Protein AF-A0A7C7IT15-F1 (afdb_monomer)

Structure (mmCIF, N/CA/C/O backbone):
data_AF-A0A7C7IT15-F1
#
_entry.id   AF-A0A7C7IT15-F1
#
loop_
_atom_site.group_PDB
_atom_site.id
_atom_site.type_symbol
_atom_site.label_atom_id
_atom_site.label_alt_id
_atom_site.label_comp_id
_atom_site.label_asym_id
_atom_site.label_entity_id
_atom_site.label_seq_id
_atom_site.pdbx_PDB_ins_code
_atom_site.Cartn_x
_atom_site.Cartn_y
_atom_site.Cartn_z
_atom_site.occupancy
_atom_site.B_iso_or_equiv
_atom_site.auth_seq_id
_atom_site.auth_comp_id
_atom_site.auth_asym_id
_atom_site.auth_atom_id
_atom_site.pdbx_PDB_model_num
ATOM 1 N N . MET A 1 1 ? -51.224 -26.075 -13.732 1.00 42.50 1 MET A N 1
ATOM 2 C CA . MET A 1 1 ? -50.532 -27.376 -13.759 1.00 42.50 1 MET A CA 1
ATOM 3 C C . MET A 1 1 ? -49.103 -27.085 -13.376 1.00 42.50 1 MET A C 1
ATOM 5 O O . MET A 1 1 ? -48.428 -26.376 -14.110 1.00 42.50 1 MET A O 1
ATOM 9 N N . SER A 1 2 ? -48.757 -27.452 -12.150 1.00 42.44 2 SER A N 1
ATOM 10 C CA . SER A 1 2 ? -47.453 -27.257 -11.537 1.00 42.44 2 SER A CA 1
ATOM 11 C C . SER A 1 2 ? -46.514 -28.415 -11.890 1.00 42.44 2 SER A C 1
ATOM 13 O O . SER A 1 2 ? -46.975 -29.491 -12.269 1.00 42.44 2 SER A O 1
ATOM 15 N N . ASP A 1 3 ? -45.226 -28.134 -11.711 1.00 44.44 3 ASP A N 1
ATOM 16 C CA . ASP A 1 3 ? -44.136 -29.065 -11.413 1.00 44.44 3 ASP A CA 1
ATOM 17 C C . ASP A 1 3 ? -43.657 -30.003 -12.525 1.00 44.44 3 ASP A C 1
ATOM 19 O O . ASP A 1 3 ? -44.295 -30.996 -12.854 1.00 44.44 3 ASP A O 1
ATOM 23 N N . ASN A 1 4 ? -42.466 -29.692 -13.052 1.00 52.91 4 ASN A N 1
ATOM 24 C CA . ASN A 1 4 ? -41.377 -30.652 -13.291 1.00 52.91 4 ASN A CA 1
ATOM 25 C C . ASN A 1 4 ? -40.093 -29.909 -13.707 1.00 52.91 4 ASN A C 1
ATOM 27 O O . ASN A 1 4 ? -39.575 -30.075 -14.809 1.00 52.91 4 ASN A O 1
ATOM 31 N N . LEU A 1 5 ? -39.584 -29.064 -12.812 1.00 53.38 5 LEU A N 1
ATOM 32 C CA . LEU A 1 5 ? -38.209 -28.563 -12.858 1.00 53.38 5 LEU A CA 1
ATOM 33 C C . LEU A 1 5 ? -37.610 -28.762 -11.470 1.00 53.38 5 LEU A C 1
ATOM 35 O O . LEU A 1 5 ? -37.421 -27.817 -10.722 1.00 53.38 5 LEU A O 1
ATOM 39 N N . ASP A 1 6 ? -37.388 -30.023 -11.124 1.00 52.91 6 ASP A N 1
ATOM 40 C CA . ASP A 1 6 ? -36.500 -30.406 -10.038 1.00 52.91 6 ASP A CA 1
ATOM 41 C C . ASP A 1 6 ? -35.943 -31.796 -10.335 1.00 52.91 6 ASP A C 1
ATOM 43 O O . ASP A 1 6 ? -36.674 -32.671 -10.807 1.00 52.91 6 ASP A O 1
ATOM 47 N N . LYS A 1 7 ? -34.661 -31.974 -9.991 1.00 52.03 7 LYS A N 1
ATOM 48 C CA . LYS A 1 7 ? -33.811 -33.177 -10.115 1.00 52.03 7 LYS A CA 1
ATOM 49 C C . LYS A 1 7 ? -32.912 -33.233 -11.350 1.00 52.03 7 LYS A C 1
ATOM 51 O O . LYS A 1 7 ? -32.958 -34.169 -12.142 1.00 52.03 7 LYS A O 1
ATOM 56 N N . LEU A 1 8 ? -31.997 -32.273 -11.436 1.00 47.12 8 LEU A N 1
ATOM 57 C CA . LEU A 1 8 ? -30.621 -32.611 -11.799 1.00 47.12 8 LEU A CA 1
ATOM 58 C C . LEU A 1 8 ? -29.852 -32.788 -10.482 1.00 47.12 8 LEU A C 1
ATOM 60 O O . LEU A 1 8 ? -29.183 -31.874 -10.009 1.00 47.12 8 LEU A O 1
ATOM 64 N N . ASP A 1 9 ? -30.017 -33.963 -9.868 1.00 42.88 9 ASP A N 1
ATOM 65 C CA . ASP A 1 9 ? -29.074 -34.465 -8.868 1.00 42.88 9 ASP A CA 1
ATOM 66 C C . ASP A 1 9 ? -27.756 -34.711 -9.609 1.00 42.88 9 ASP A C 1
ATOM 68 O O . ASP A 1 9 ? -27.552 -35.749 -10.240 1.00 42.88 9 ASP A O 1
ATOM 72 N N . PHE A 1 10 ? -26.883 -33.707 -9.616 1.00 41.44 10 PHE A N 1
ATOM 73 C CA . PHE A 1 10 ? -25.509 -33.879 -10.057 1.00 41.44 10 PHE A CA 1
ATOM 74 C C . PHE A 1 10 ? -24.759 -34.536 -8.897 1.00 41.44 10 PHE A C 1
ATOM 76 O O . PHE A 1 10 ? -24.158 -33.872 -8.053 1.00 41.44 10 PHE A O 1
ATOM 83 N N . ASP A 1 11 ? -24.879 -35.857 -8.825 1.00 40.62 11 ASP A N 1
ATOM 84 C CA . ASP A 1 11 ? -24.146 -36.705 -7.894 1.00 40.62 11 ASP A CA 1
ATOM 85 C C . ASP A 1 11 ? -22.663 -36.691 -8.318 1.00 40.62 11 ASP A C 1
ATOM 87 O O . ASP A 1 11 ? -22.191 -37.539 -9.077 1.00 40.62 11 ASP A O 1
ATOM 91 N N . VAL A 1 12 ? -21.923 -35.642 -7.928 1.00 45.53 12 VAL A N 1
ATOM 92 C CA . VAL A 1 12 ? -20.465 -35.593 -8.102 1.00 45.53 12 VAL A CA 1
ATOM 93 C C . VAL A 1 12 ? -19.862 -36.565 -7.093 1.00 45.53 12 VAL A C 1
ATOM 95 O O . VAL A 1 12 ? -19.507 -36.190 -5.974 1.00 45.53 12 VAL A O 1
ATOM 98 N N . SER A 1 13 ? -19.732 -37.834 -7.475 1.00 42.69 13 SER A N 1
ATOM 99 C CA . SER A 1 13 ? -18.925 -38.777 -6.710 1.00 42.69 13 SER A CA 1
ATOM 100 C C . SER A 1 13 ? -17.447 -38.378 -6.836 1.00 42.69 13 SER A C 1
ATOM 102 O O . SER A 1 13 ? -16.784 -38.706 -7.822 1.00 42.69 13 SER A O 1
ATOM 104 N N . TYR A 1 14 ? -16.913 -37.663 -5.842 1.00 48.91 14 TYR A N 1
ATOM 105 C CA . TYR A 1 14 ? -15.484 -37.338 -5.688 1.00 48.91 14 TYR A CA 1
ATOM 106 C C . TYR A 1 14 ? -14.642 -38.569 -5.295 1.00 48.91 14 TYR A C 1
ATOM 108 O O . TYR A 1 14 ? -13.868 -38.555 -4.340 1.00 48.91 14 TYR A O 1
ATOM 116 N N . SER A 1 15 ? -14.808 -39.671 -6.015 1.00 54.22 15 SER A N 1
ATOM 117 C CA . SER A 1 15 ? -14.074 -40.916 -5.782 1.00 54.22 15 SER A CA 1
ATOM 118 C C . SER A 1 15 ? -13.814 -41.668 -7.086 1.00 54.22 15 SER A C 1
ATOM 120 O O . SER A 1 15 ? -13.867 -42.895 -7.138 1.00 54.22 15 SER A O 1
ATOM 122 N N . ILE A 1 16 ? -13.502 -40.927 -8.152 1.00 54.06 16 ILE A N 1
ATOM 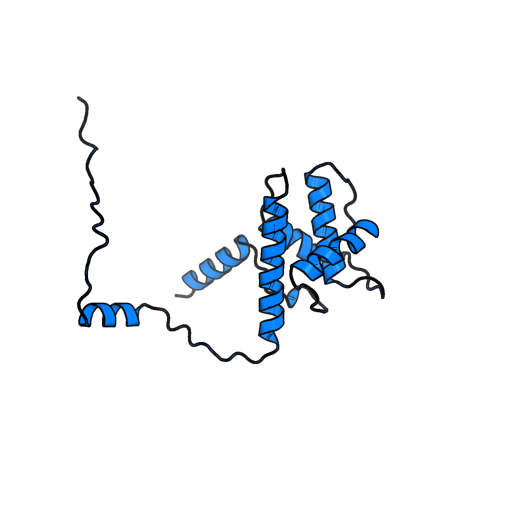123 C CA . ILE A 1 16 ? -12.918 -41.513 -9.358 1.00 54.06 16 ILE A CA 1
ATOM 124 C C . ILE A 1 16 ? -11.436 -41.758 -9.063 1.00 54.06 16 ILE A C 1
ATOM 126 O O . ILE A 1 16 ? -10.655 -40.824 -8.895 1.00 54.06 16 ILE A O 1
ATOM 130 N N . ILE A 1 17 ? -11.059 -43.030 -8.948 1.00 56.72 17 ILE A N 1
ATOM 131 C CA . ILE A 1 17 ? -9.657 -43.446 -8.910 1.00 56.72 17 ILE A CA 1
ATOM 132 C C . ILE A 1 17 ? -9.186 -43.449 -10.364 1.00 56.72 17 ILE A C 1
ATOM 134 O O . ILE A 1 17 ? -9.484 -44.389 -11.098 1.00 56.72 17 ILE A O 1
ATOM 138 N N . PHE A 1 18 ? -8.515 -42.378 -10.784 1.00 53.19 18 PHE A N 1
ATOM 139 C CA . PHE A 1 18 ? -7.992 -42.257 -12.145 1.00 53.19 18 PHE A CA 1
ATOM 140 C C . PHE A 1 18 ? -6.964 -43.355 -12.433 1.00 53.19 18 PHE A C 1
ATOM 142 O O . PHE A 1 18 ? -6.086 -43.648 -11.611 1.00 53.19 18 PHE A O 1
ATOM 149 N N . GLY A 1 19 ? -7.091 -43.982 -13.603 1.00 60.97 19 GLY A N 1
ATOM 150 C CA . GLY A 1 19 ? -6.113 -44.950 -14.092 1.00 60.97 19 GLY A CA 1
ATOM 151 C C . GLY A 1 19 ? -4.768 -44.279 -14.380 1.00 60.97 19 GLY A C 1
ATOM 152 O O . GLY A 1 19 ? -4.699 -43.077 -14.617 1.00 60.97 19 GLY A O 1
ATOM 153 N N . LYS A 1 20 ? -3.676 -45.052 -14.393 1.00 57.91 20 LYS A N 1
ATOM 154 C CA . LYS A 1 20 ? -2.317 -44.513 -14.603 1.00 57.91 20 LYS A CA 1
ATOM 155 C C . LYS A 1 20 ? -2.183 -43.710 -15.911 1.00 57.91 20 LYS A C 1
ATOM 157 O O . LYS A 1 20 ? -1.506 -42.696 -15.924 1.00 57.91 20 LYS A O 1
ATOM 162 N N . GLU A 1 21 ? -2.885 -44.125 -16.964 1.00 55.47 21 GLU A N 1
ATOM 163 C CA . GLU A 1 21 ? -2.924 -43.427 -18.261 1.00 55.47 21 GLU A CA 1
ATOM 164 C C . GLU A 1 21 ? -3.747 -42.124 -18.232 1.00 55.47 21 GLU A C 1
ATOM 166 O O . GLU A 1 21 ? -3.490 -41.217 -19.018 1.00 55.47 21 GLU A O 1
ATOM 171 N N . GLU A 1 22 ? -4.720 -41.997 -17.322 1.00 52.22 22 GLU A N 1
ATOM 172 C CA . GLU A 1 22 ? -5.535 -40.782 -17.163 1.00 52.22 22 GLU A CA 1
ATOM 173 C C . GLU A 1 22 ? -4.808 -39.719 -16.328 1.00 52.22 22 GLU A C 1
ATOM 175 O O . GLU A 1 22 ? -4.962 -38.528 -16.584 1.00 52.22 22 GLU A O 1
ATOM 180 N N . VAL A 1 23 ? -3.962 -40.140 -15.378 1.00 54.88 23 VAL A N 1
ATOM 181 C CA . VAL A 1 23 ? -3.051 -39.243 -14.646 1.00 54.88 23 VAL A CA 1
ATOM 182 C C . VAL A 1 23 ? -2.036 -38.605 -15.601 1.00 54.88 23 VAL A C 1
ATOM 184 O O . VAL A 1 23 ? -1.828 -37.396 -15.539 1.00 54.88 23 VAL A O 1
ATOM 187 N N . ASP A 1 24 ? -1.486 -39.376 -16.543 1.00 53.59 24 ASP A N 1
ATOM 188 C CA . ASP A 1 24 ? -0.535 -38.860 -17.540 1.00 53.59 24 ASP A CA 1
ATOM 189 C C . ASP A 1 24 ? -1.168 -37.802 -18.475 1.00 53.59 24 ASP A C 1
ATOM 191 O O . ASP A 1 24 ? -0.471 -36.925 -18.980 1.00 53.59 24 ASP A O 1
ATOM 195 N N . LEU A 1 25 ? -2.492 -37.840 -18.691 1.00 55.03 25 LEU A N 1
ATOM 196 C CA . LEU A 1 25 ? -3.234 -36.824 -19.455 1.00 55.03 25 LEU A CA 1
ATOM 197 C C . LEU A 1 25 ? -3.469 -35.529 -18.661 1.00 55.03 25 LEU A C 1
ATOM 199 O O . LEU A 1 25 ? -3.494 -34.448 -19.254 1.00 55.03 25 LEU A O 1
ATOM 203 N N . ILE A 1 26 ? -3.620 -35.621 -17.336 1.00 52.94 26 ILE A N 1
ATOM 204 C CA . ILE A 1 26 ? -3.721 -34.451 -16.446 1.00 52.94 26 ILE A CA 1
ATOM 205 C C . ILE A 1 26 ? -2.381 -33.693 -16.427 1.00 52.94 26 ILE A C 1
ATOM 207 O O . ILE A 1 26 ? -2.374 -32.464 -16.472 1.00 52.94 26 ILE A O 1
ATOM 211 N N . ASP A 1 27 ? -1.262 -34.414 -16.518 1.00 48.25 27 ASP A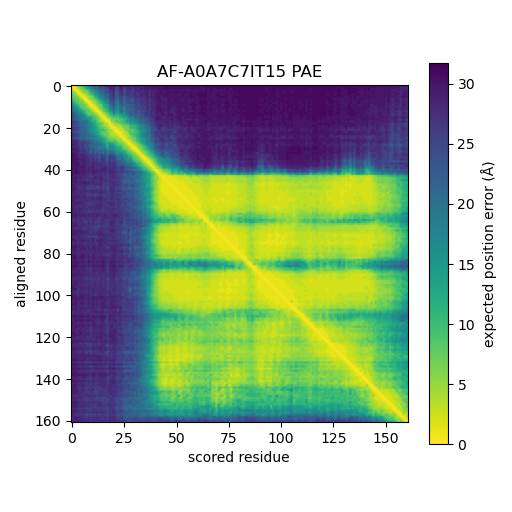 N 1
ATOM 212 C CA . ASP A 1 27 ? 0.105 -33.867 -16.566 1.00 48.25 27 ASP A CA 1
ATOM 213 C C . ASP A 1 27 ? 0.432 -33.079 -17.860 1.00 48.25 27 ASP A C 1
ATOM 215 O O . ASP A 1 27 ? 1.460 -32.401 -17.958 1.00 48.25 27 ASP A O 1
ATOM 219 N N . ILE A 1 28 ? -0.437 -33.150 -18.879 1.00 54.84 28 ILE A N 1
ATOM 220 C CA . ILE A 1 28 ? -0.329 -32.353 -20.116 1.00 54.84 28 ILE A CA 1
ATOM 221 C C . ILE A 1 28 ? -1.003 -30.980 -19.952 1.00 54.84 28 ILE A C 1
ATOM 223 O O . ILE A 1 28 ? -0.599 -30.018 -20.607 1.00 54.84 28 ILE A O 1
ATOM 227 N N . TYR A 1 29 ? -2.018 -30.886 -19.086 1.00 48.69 29 TYR A N 1
ATOM 228 C CA . TYR A 1 29 ? -2.809 -29.673 -18.853 1.00 48.69 29 TYR A CA 1
ATOM 229 C C . TYR A 1 29 ? -2.477 -28.957 -17.545 1.00 48.69 29 TYR A C 1
ATOM 231 O O . TYR A 1 29 ? -2.925 -27.821 -17.363 1.00 48.69 29 TYR A O 1
ATOM 239 N N . GLU A 1 30 ? -1.677 -29.555 -16.658 1.00 47.88 30 GLU A N 1
ATOM 240 C CA . GLU A 1 30 ? -0.979 -28.750 -15.667 1.00 47.88 30 GLU A CA 1
ATOM 241 C C . GLU A 1 30 ? -0.052 -27.790 -16.420 1.00 47.88 30 GLU A C 1
ATOM 243 O O . GLU A 1 30 ? 0.813 -28.233 -17.187 1.00 47.88 30 GLU A O 1
ATOM 248 N N . PRO A 1 31 ? -0.221 -26.463 -16.262 1.00 43.22 31 PRO A N 1
ATOM 249 C CA . PRO A 1 31 ? 0.778 -25.546 -16.754 1.00 43.22 31 PRO A CA 1
ATOM 250 C C . PRO A 1 31 ? 2.061 -25.947 -16.041 1.00 43.22 31 PRO A C 1
ATOM 252 O O . PRO A 1 31 ? 2.179 -25.785 -14.828 1.00 43.22 31 PRO A O 1
ATOM 255 N N . LYS A 1 32 ? 3.017 -26.497 -16.794 1.00 43.25 32 LYS A N 1
ATOM 256 C CA . LYS A 1 32 ? 4.396 -26.594 -16.345 1.00 43.25 32 LYS A CA 1
ATOM 257 C C . LYS A 1 32 ? 4.825 -25.160 -16.106 1.00 43.25 32 LYS A C 1
ATOM 259 O O . LYS A 1 32 ? 5.298 -24.488 -17.021 1.00 43.25 32 LYS A O 1
ATOM 264 N N . THR A 1 33 ? 4.606 -24.663 -14.893 1.00 43.72 33 THR A N 1
ATOM 265 C CA . THR A 1 33 ? 5.298 -23.497 -14.391 1.00 43.72 33 THR A CA 1
ATOM 266 C C . THR A 1 33 ? 6.740 -23.949 -14.370 1.00 43.72 33 THR A C 1
ATOM 268 O O . THR A 1 33 ? 7.191 -24.588 -13.420 1.00 43.72 33 THR A O 1
ATOM 271 N N . SER A 1 34 ? 7.446 -23.724 -15.478 1.00 40.09 34 SER A N 1
ATOM 272 C CA . SER A 1 34 ? 8.889 -23.719 -15.442 1.00 40.09 34 SER A CA 1
ATOM 273 C C . SER A 1 34 ? 9.209 -22.713 -14.356 1.00 40.09 34 SER A C 1
ATOM 275 O O . SER A 1 34 ? 8.987 -21.512 -14.527 1.00 40.09 34 SER A O 1
ATOM 277 N N . THR A 1 35 ? 9.637 -23.217 -13.208 1.00 48.22 35 THR A N 1
ATOM 278 C CA . THR A 1 35 ? 10.361 -22.435 -12.229 1.00 48.22 35 THR A CA 1
ATOM 279 C C . THR A 1 35 ? 11.624 -21.998 -12.951 1.00 48.22 35 THR A C 1
ATOM 281 O O . THR A 1 35 ? 12.644 -22.683 -12.932 1.00 48.22 35 THR A O 1
ATOM 284 N N . PHE A 1 36 ? 11.505 -20.908 -13.709 1.00 40.41 36 PHE A N 1
ATOM 285 C CA . PHE A 1 36 ? 12.641 -20.092 -14.055 1.00 40.41 36 PHE A CA 1
ATOM 286 C C . PHE A 1 36 ? 13.249 -19.719 -12.708 1.00 40.41 36 PHE A C 1
ATOM 288 O O . PHE A 1 36 ? 12.581 -19.123 -11.865 1.00 40.41 36 PHE A O 1
ATOM 295 N N . GLU A 1 37 ? 14.487 -20.135 -12.472 1.00 49.00 37 GLU A N 1
ATOM 296 C CA . GLU A 1 37 ? 15.311 -19.502 -11.452 1.00 49.00 37 GLU A CA 1
ATOM 297 C C . GLU A 1 37 ? 15.550 -18.071 -11.942 1.00 49.00 37 GLU A C 1
ATOM 299 O O . GLU A 1 37 ? 16.454 -17.791 -12.730 1.00 49.00 37 GLU A O 1
ATOM 304 N N . VAL A 1 38 ? 14.625 -17.186 -11.577 1.00 43.69 38 VAL A N 1
ATOM 305 C CA . VAL A 1 38 ? 14.679 -15.767 -11.895 1.00 43.69 38 VAL A CA 1
ATOM 306 C C . VAL A 1 38 ? 15.736 -15.139 -10.994 1.00 43.69 38 VAL A C 1
ATOM 308 O O . VAL A 1 38 ? 15.779 -15.376 -9.787 1.00 43.69 38 VAL A O 1
ATOM 311 N N . ASN A 1 39 ? 16.635 -14.377 -11.610 1.00 44.53 39 ASN A N 1
ATOM 312 C CA . ASN A 1 39 ? 17.733 -13.706 -10.932 1.00 44.53 39 ASN A CA 1
ATOM 313 C C . ASN A 1 39 ? 17.221 -12.828 -9.771 1.00 44.53 39 ASN A C 1
ATOM 315 O O . ASN A 1 39 ? 16.185 -12.176 -9.848 1.00 44.53 39 ASN A O 1
ATOM 319 N N . MET A 1 40 ? 18.011 -12.808 -8.702 1.00 53.34 40 MET A N 1
ATOM 320 C CA . MET A 1 40 ? 17.685 -12.425 -7.321 1.00 53.34 40 MET A CA 1
ATOM 321 C C . MET A 1 40 ? 17.217 -10.971 -6.990 1.00 53.34 40 MET A C 1
ATOM 323 O O . MET A 1 40 ? 16.915 -10.744 -5.817 1.00 53.34 40 MET A O 1
ATOM 327 N N . PRO A 1 41 ? 17.142 -9.961 -7.893 1.00 53.88 41 PRO A N 1
ATOM 328 C CA . PRO A 1 41 ? 16.541 -8.653 -7.564 1.00 53.88 41 PRO A CA 1
ATOM 329 C C . PRO A 1 41 ? 15.005 -8.612 -7.639 1.00 53.88 41 PRO A C 1
ATOM 331 O O . PRO A 1 41 ? 14.381 -7.928 -6.829 1.00 53.88 41 PRO A O 1
ATOM 334 N N . GLU A 1 42 ? 14.390 -9.338 -8.580 1.00 56.88 42 GLU A N 1
ATOM 335 C CA . GLU A 1 42 ? 12.932 -9.309 -8.806 1.00 56.88 42 GLU A CA 1
ATOM 336 C C . GLU A 1 42 ? 12.154 -9.907 -7.627 1.00 56.88 42 GLU A C 1
ATOM 338 O O . GLU A 1 42 ? 11.075 -9.429 -7.284 1.00 56.88 42 GLU A O 1
ATOM 343 N N . ASP A 1 43 ? 12.747 -10.879 -6.932 1.00 71.06 43 ASP A N 1
ATOM 344 C CA . ASP A 1 43 ? 12.122 -11.550 -5.790 1.00 71.06 43 ASP A CA 1
ATOM 345 C C . ASP A 1 43 ? 11.820 -10.583 -4.632 1.00 71.06 43 ASP A C 1
ATOM 347 O O . ASP A 1 43 ? 10.804 -10.709 -3.952 1.00 71.06 43 ASP A O 1
ATOM 351 N N . LYS A 1 44 ? 12.645 -9.543 -4.441 1.00 83.19 44 LYS A N 1
ATOM 352 C CA . LYS A 1 44 ? 12.426 -8.558 -3.371 1.00 83.19 44 LYS A CA 1
ATOM 353 C C . LYS A 1 44 ? 11.217 -7.675 -3.649 1.00 83.19 44 LYS A C 1
ATOM 355 O O . LYS A 1 44 ? 10.402 -7.479 -2.755 1.00 83.19 44 LYS A O 1
ATOM 360 N N . PHE A 1 45 ? 11.074 -7.184 -4.879 1.00 84.31 45 PHE A N 1
ATOM 361 C CA . PHE A 1 45 ? 9.927 -6.368 -5.283 1.00 84.31 45 PHE A CA 1
ATOM 362 C C . PHE A 1 45 ? 8.639 -7.190 -5.336 1.00 84.31 45 PHE A C 1
ATOM 364 O O . PHE A 1 45 ? 7.585 -6.708 -4.919 1.00 84.31 45 PHE A O 1
ATOM 371 N N . VAL A 1 46 ? 8.718 -8.448 -5.779 1.00 83.38 46 VAL A N 1
ATOM 372 C CA . VAL A 1 46 ? 7.588 -9.389 -5.755 1.00 83.38 46 VAL A CA 1
ATOM 373 C C . VAL A 1 46 ? 7.167 -9.695 -4.317 1.00 83.38 46 VAL A C 1
ATOM 375 O O . VAL A 1 46 ? 5.983 -9.593 -3.987 1.00 83.38 46 VAL A O 1
ATOM 378 N N . THR A 1 47 ? 8.123 -10.011 -3.442 1.00 86.88 47 THR A N 1
ATOM 379 C CA . THR A 1 47 ? 7.867 -10.290 -2.022 1.00 86.88 47 THR A CA 1
ATOM 380 C C . THR A 1 47 ? 7.294 -9.065 -1.318 1.00 86.88 47 THR A C 1
ATOM 382 O O . THR A 1 47 ? 6.261 -9.175 -0.656 1.00 86.88 47 THR A O 1
ATOM 385 N N . PHE A 1 48 ? 7.884 -7.887 -1.537 1.00 89.38 48 PHE A N 1
ATOM 386 C CA . PHE A 1 48 ? 7.383 -6.622 -1.009 1.00 89.38 48 PHE A CA 1
ATOM 387 C C . PHE A 1 48 ? 5.952 -6.348 -1.478 1.00 89.38 48 PHE A C 1
ATOM 389 O O . PHE A 1 48 ? 5.069 -6.117 -0.656 1.00 89.38 48 PHE A O 1
ATOM 396 N N . SER A 1 49 ? 5.686 -6.449 -2.784 1.00 88.50 49 SER A N 1
ATOM 397 C CA . SER A 1 49 ? 4.349 -6.214 -3.350 1.00 88.50 49 SER A CA 1
ATOM 398 C C . SER A 1 49 ? 3.326 -7.196 -2.773 1.00 88.50 49 SER A C 1
ATOM 400 O O . SER A 1 49 ? 2.234 -6.803 -2.365 1.00 88.50 49 SER A O 1
ATOM 402 N N . SER A 1 50 ? 3.690 -8.477 -2.659 1.00 87.88 50 SER A N 1
ATOM 403 C CA . SER A 1 50 ? 2.851 -9.513 -2.044 1.00 87.88 50 SER A CA 1
ATOM 404 C C . SER A 1 50 ? 2.522 -9.189 -0.585 1.00 87.88 50 SER A C 1
ATOM 406 O O . SER A 1 50 ? 1.359 -9.258 -0.172 1.00 87.88 50 SER A O 1
ATOM 408 N N . ASN A 1 51 ? 3.526 -8.789 0.192 1.00 90.38 51 ASN A N 1
ATOM 409 C CA . ASN A 1 51 ? 3.354 -8.404 1.585 1.00 90.38 51 ASN A CA 1
ATOM 410 C C . ASN A 1 51 ? 2.531 -7.119 1.737 1.00 90.38 51 ASN A C 1
ATOM 412 O O . ASN A 1 51 ? 1.665 -7.054 2.611 1.00 90.38 51 ASN A O 1
ATOM 416 N N . LEU A 1 52 ? 2.691 -6.150 0.835 1.00 91.44 52 LEU A N 1
ATOM 417 C CA . LEU A 1 52 ? 1.916 -4.912 0.838 1.00 91.44 52 LEU A CA 1
ATOM 418 C C . LEU A 1 52 ? 0.429 -5.202 0.598 1.00 91.44 52 LEU A C 1
ATOM 420 O O . LEU A 1 52 ? -0.442 -4.700 1.310 1.00 91.44 52 LEU A O 1
ATOM 424 N N . ILE A 1 53 ? 0.117 -6.114 -0.327 1.00 90.12 53 ILE A N 1
ATOM 425 C CA . ILE A 1 53 ? -1.258 -6.580 -0.538 1.00 90.12 53 ILE A CA 1
ATOM 426 C C . ILE A 1 53 ? -1.811 -7.306 0.697 1.00 90.12 53 ILE A C 1
ATOM 428 O O . ILE A 1 53 ? -2.999 -7.160 1.007 1.00 90.12 53 ILE A O 1
ATOM 432 N N . LYS A 1 54 ? -0.995 -8.084 1.424 1.00 91.31 54 LYS A N 1
ATOM 433 C CA . LYS A 1 54 ? -1.422 -8.693 2.700 1.00 91.31 54 LYS A CA 1
ATOM 434 C C . LYS A 1 54 ? -1.735 -7.619 3.744 1.00 91.31 54 LYS A C 1
ATOM 436 O O . LYS A 1 54 ? -2.787 -7.716 4.379 1.00 91.31 54 LYS A O 1
ATOM 441 N N . CYS A 1 55 ? -0.895 -6.590 3.855 1.00 91.75 55 CYS A N 1
ATOM 442 C CA . CYS A 1 55 ? -1.124 -5.436 4.725 1.00 91.75 55 CYS A CA 1
ATOM 443 C C . CYS A 1 55 ? -2.463 -4.756 4.394 1.00 91.75 55 CYS A C 1
ATOM 445 O O . CYS A 1 55 ? -3.340 -4.648 5.254 1.00 91.75 55 CYS A O 1
ATOM 447 N N . PHE A 1 56 ? -2.711 -4.430 3.121 1.00 91.94 56 PHE A N 1
ATOM 448 C CA . PHE A 1 56 ? -3.977 -3.820 2.699 1.00 91.94 56 PHE A CA 1
ATOM 449 C C . PHE A 1 56 ? -5.192 -4.704 2.978 1.00 91.94 56 PHE A C 1
ATOM 451 O O . PHE A 1 56 ? -6.232 -4.210 3.412 1.00 91.94 56 PHE A O 1
ATOM 458 N N . LYS A 1 57 ? -5.088 -6.020 2.761 1.00 89.38 57 LYS A N 1
ATOM 459 C CA . LYS A 1 57 ? -6.165 -6.961 3.110 1.00 89.38 57 LYS A CA 1
ATOM 460 C C . LYS A 1 57 ? -6.434 -6.984 4.615 1.00 89.38 57 LYS A C 1
ATOM 462 O O . LYS A 1 57 ? -7.599 -7.062 5.002 1.00 89.38 57 LYS A O 1
ATOM 467 N N . SER A 1 58 ? -5.392 -6.901 5.443 1.00 91.44 58 SER A N 1
ATOM 468 C CA . SER A 1 58 ? -5.522 -6.804 6.901 1.00 91.44 58 SER A CA 1
ATOM 469 C C . SER A 1 58 ? -6.251 -5.519 7.305 1.00 91.44 58 SER A C 1
ATOM 471 O O . SER A 1 58 ? -7.273 -5.581 7.990 1.00 91.44 58 SER A O 1
ATOM 473 N N . LYS A 1 59 ? -5.818 -4.364 6.780 1.00 89.25 59 LYS A N 1
ATOM 474 C CA . LYS A 1 59 ? -6.449 -3.059 7.040 1.00 89.25 59 LYS A CA 1
ATOM 475 C C . LYS A 1 59 ? -7.918 -3.022 6.601 1.00 89.25 59 LYS A C 1
ATOM 477 O O . LYS A 1 59 ? -8.781 -2.644 7.387 1.00 89.25 59 LYS A O 1
ATOM 482 N N . VAL A 1 60 ? -8.235 -3.515 5.399 1.00 89.00 60 VAL A N 1
ATOM 483 C CA . VAL A 1 60 ? -9.626 -3.624 4.911 1.00 89.00 60 VAL A CA 1
ATOM 484 C C . VAL A 1 60 ? -10.479 -4.526 5.805 1.00 89.00 60 VAL A C 1
ATOM 486 O O . VAL A 1 60 ? -11.642 -4.221 6.045 1.00 89.00 60 VAL A O 1
ATOM 489 N N . LYS A 1 61 ? -9.926 -5.636 6.306 1.00 88.25 61 LYS A N 1
ATOM 490 C CA . LYS A 1 61 ? -10.650 -6.555 7.196 1.00 88.25 61 LYS A CA 1
ATOM 491 C C . LYS A 1 61 ? -10.961 -5.923 8.556 1.00 88.25 61 LYS A C 1
ATOM 493 O O . LYS A 1 61 ? -11.986 -6.256 9.148 1.00 88.25 61 LYS A O 1
ATOM 498 N N . ASN A 1 62 ? -10.077 -5.055 9.042 1.00 85.88 62 ASN A N 1
ATOM 499 C CA . ASN A 1 62 ? -10.216 -4.390 10.336 1.00 85.88 62 ASN A CA 1
ATOM 500 C C . ASN A 1 62 ? -11.043 -3.098 10.258 1.00 85.88 62 ASN A C 1
ATOM 502 O O . ASN A 1 62 ? -11.573 -2.664 11.280 1.00 85.88 62 ASN A O 1
ATOM 506 N N . SER A 1 63 ? -11.190 -2.503 9.071 1.00 82.19 63 SER A N 1
ATOM 507 C CA . SER A 1 63 ? -11.989 -1.294 8.891 1.00 82.19 63 SER A CA 1
ATOM 508 C C . SER A 1 63 ? -13.495 -1.596 8.973 1.00 82.19 63 SER A C 1
ATOM 510 O O . SER A 1 63 ? -13.980 -2.545 8.349 1.00 82.19 63 SER A O 1
ATOM 512 N N . PRO A 1 64 ? -14.290 -0.776 9.688 1.00 82.19 64 PRO A N 1
ATOM 513 C CA . PRO A 1 64 ? -15.750 -0.869 9.674 1.00 82.19 64 PRO A CA 1
ATOM 514 C C . PRO A 1 64 ? -16.356 -0.441 8.327 1.00 82.19 64 PRO A C 1
ATOM 516 O O . PRO A 1 64 ? -17.536 -0.691 8.061 1.00 82.19 64 PRO A O 1
ATOM 519 N N . SER A 1 65 ? -15.569 0.219 7.475 1.00 81.69 65 SER A N 1
ATOM 520 C CA . SER A 1 65 ? -15.997 0.701 6.169 1.00 81.69 65 SER A CA 1
ATOM 521 C C . SER A 1 65 ? -15.817 -0.376 5.087 1.00 81.69 65 SER A C 1
ATOM 523 O O . SER A 1 65 ? -14.870 -1.160 5.089 1.00 81.69 65 SER A O 1
ATOM 525 N N . LYS A 1 66 ? -16.746 -0.445 4.122 1.00 82.06 66 LYS A N 1
ATOM 526 C CA . LYS A 1 66 ? -16.684 -1.417 3.012 1.00 82.06 66 LYS A CA 1
ATOM 527 C C . LYS A 1 66 ? -15.738 -0.940 1.907 1.00 82.06 66 LYS A C 1
ATOM 529 O O . LYS A 1 66 ? -16.180 -0.641 0.798 1.00 82.06 66 LYS A O 1
ATOM 534 N N . ILE A 1 67 ? -14.450 -0.861 2.215 1.00 86.81 67 ILE A N 1
ATOM 535 C CA . ILE A 1 67 ? -13.406 -0.469 1.262 1.00 86.81 67 ILE A CA 1
ATOM 536 C C . ILE A 1 67 ? -12.869 -1.703 0.540 1.00 86.81 67 ILE A C 1
ATOM 538 O O . ILE A 1 67 ? -12.803 -2.799 1.093 1.00 86.81 67 ILE A O 1
ATOM 542 N N . ARG A 1 68 ? -12.497 -1.543 -0.730 1.00 87.69 68 ARG A N 1
ATOM 543 C CA . ARG A 1 68 ? -1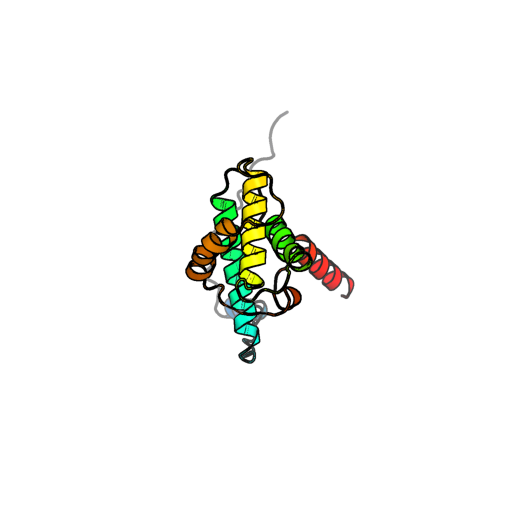1.826 -2.591 -1.504 1.00 87.69 68 ARG A CA 1
ATOM 544 C C . ARG A 1 68 ? -10.319 -2.406 -1.449 1.00 87.69 68 ARG A C 1
ATOM 546 O O . ARG A 1 68 ? -9.833 -1.283 -1.485 1.00 87.69 68 ARG A O 1
ATOM 553 N N . THR A 1 69 ? -9.585 -3.515 -1.497 1.00 88.50 69 THR A N 1
ATOM 554 C CA . THR A 1 69 ? -8.120 -3.496 -1.620 1.00 88.50 69 THR A CA 1
ATOM 555 C C . THR A 1 69 ? -7.657 -2.703 -2.846 1.00 88.50 69 THR A C 1
ATOM 557 O O . THR A 1 69 ? -6.689 -1.967 -2.732 1.00 88.50 69 THR A O 1
ATOM 560 N N . ASP A 1 70 ? -8.382 -2.766 -3.973 1.00 84.88 70 ASP A N 1
ATOM 561 C CA . ASP A 1 70 ? -8.068 -1.972 -5.176 1.00 84.88 70 ASP A CA 1
ATOM 562 C C . ASP A 1 70 ? -8.011 -0.463 -4.887 1.00 84.88 70 ASP A C 1
ATOM 564 O O . ASP A 1 70 ? -7.139 0.229 -5.393 1.00 84.88 70 ASP A O 1
ATOM 568 N N . THR A 1 71 ? -8.908 0.042 -4.035 1.00 87.88 71 THR A N 1
ATOM 569 C CA . THR A 1 71 ? -8.927 1.458 -3.651 1.00 87.88 71 THR A CA 1
ATOM 570 C C . THR A 1 71 ? -7.686 1.824 -2.844 1.00 87.88 71 THR A C 1
ATOM 572 O O . THR A 1 71 ? -7.121 2.891 -3.049 1.00 87.88 71 THR A O 1
ATOM 575 N N . LEU A 1 72 ? -7.226 0.933 -1.959 1.00 89.88 72 LEU A N 1
ATOM 576 C CA . LEU A 1 72 ? -5.998 1.171 -1.197 1.00 89.88 72 LEU A CA 1
ATOM 577 C C . LEU A 1 72 ? -4.756 1.134 -2.093 1.00 89.88 72 LEU A C 1
ATOM 579 O O . LEU A 1 72 ? -3.854 1.938 -1.892 1.00 89.88 72 LEU A O 1
ATOM 583 N N . ILE A 1 73 ? -4.739 0.265 -3.110 1.00 88.94 73 ILE A N 1
ATOM 584 C CA . ILE A 1 73 ? -3.676 0.243 -4.126 1.00 88.94 73 ILE A CA 1
ATOM 585 C C . ILE A 1 73 ? -3.619 1.584 -4.864 1.00 88.94 73 ILE A C 1
ATOM 587 O O . ILE A 1 73 ? -2.543 2.153 -5.007 1.00 88.94 73 ILE A O 1
ATOM 591 N N . GLU A 1 74 ? -4.762 2.112 -5.310 1.00 88.81 74 GLU A N 1
ATOM 592 C CA . GLU A 1 74 ? -4.815 3.408 -6.001 1.00 88.81 74 GLU A CA 1
ATOM 593 C C . GLU A 1 74 ? -4.345 4.558 -5.102 1.00 88.81 74 GLU A C 1
ATOM 595 O O . GLU A 1 74 ? -3.541 5.378 -5.536 1.00 88.81 74 GLU A O 1
ATOM 600 N N . VAL A 1 75 ? -4.791 4.603 -3.841 1.00 90.38 75 VAL A N 1
ATOM 601 C CA . VAL A 1 75 ? -4.346 5.6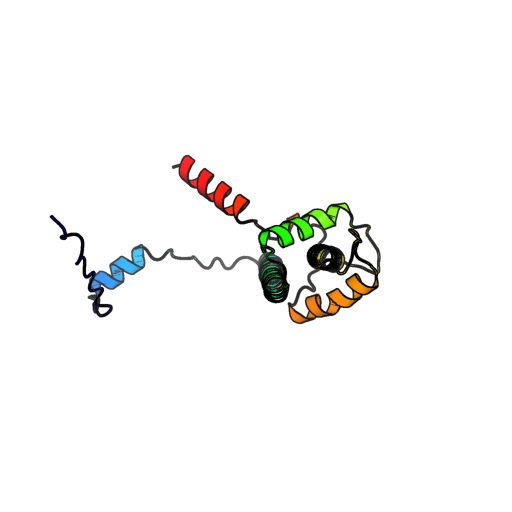24 -2.875 1.00 90.38 75 VAL A CA 1
ATOM 602 C C . VAL A 1 75 ? -2.838 5.542 -2.647 1.00 90.38 75 VAL A C 1
ATOM 604 O O . VAL A 1 75 ? -2.166 6.569 -2.700 1.00 90.38 75 VAL A O 1
ATOM 607 N N . TYR A 1 76 ? -2.305 4.335 -2.450 1.00 91.88 76 TYR A N 1
ATOM 608 C CA . TYR A 1 76 ? -0.872 4.122 -2.267 1.00 91.88 76 TYR A CA 1
ATOM 609 C C . TYR A 1 76 ? -0.073 4.611 -3.480 1.00 91.88 76 TYR A C 1
ATOM 611 O O . TYR A 1 76 ? 0.890 5.347 -3.312 1.00 91.88 76 TYR A O 1
ATOM 619 N N . ARG A 1 77 ? -0.504 4.267 -4.704 1.00 89.81 77 ARG A N 1
ATOM 620 C CA . ARG A 1 77 ? 0.158 4.701 -5.949 1.00 89.81 77 ARG A CA 1
ATOM 621 C C . ARG A 1 77 ? 0.115 6.218 -6.133 1.00 89.81 77 ARG A C 1
ATOM 623 O O . ARG A 1 77 ? 1.117 6.819 -6.495 1.00 89.81 77 ARG A O 1
ATOM 630 N N . ASN A 1 78 ? -1.029 6.839 -5.862 1.00 89.75 78 ASN A N 1
ATOM 631 C CA . ASN A 1 78 ? -1.197 8.281 -6.046 1.00 89.75 78 ASN A CA 1
ATOM 632 C C . ASN A 1 78 ? -0.422 9.106 -5.005 1.00 89.75 78 ASN A C 1
ATOM 634 O O . ASN A 1 78 ? -0.127 10.274 -5.247 1.00 89.75 78 ASN A O 1
ATOM 638 N N . ALA A 1 79 ? -0.086 8.520 -3.852 1.00 89.44 79 ALA A N 1
ATOM 639 C CA . ALA A 1 79 ? 0.651 9.211 -2.799 1.00 89.44 79 ALA A CA 1
ATOM 640 C C . ALA A 1 79 ? 2.076 9.614 -3.224 1.00 89.44 79 ALA A C 1
ATOM 642 O O . ALA A 1 79 ? 2.571 10.627 -2.724 1.00 89.44 79 ALA A O 1
ATOM 643 N N . GLU A 1 80 ? 2.687 8.904 -4.186 1.00 90.12 80 GLU A N 1
ATOM 644 C CA . GLU A 1 80 ? 3.993 9.249 -4.783 1.00 90.12 80 GLU A CA 1
ATOM 645 C C . GLU A 1 80 ? 4.015 10.683 -5.325 1.00 90.12 80 GLU A C 1
ATOM 647 O O . GLU A 1 80 ? 4.992 11.395 -5.131 1.00 90.12 80 GLU A O 1
ATOM 652 N N . GLU A 1 81 ? 2.916 11.164 -5.920 1.00 87.88 81 GLU A N 1
ATOM 653 C CA . GLU A 1 81 ? 2.840 12.523 -6.487 1.00 87.88 81 GLU A CA 1
ATOM 654 C C . GLU A 1 81 ? 2.948 13.628 -5.427 1.00 87.88 81 GLU A C 1
ATOM 656 O O . GLU A 1 81 ? 3.297 14.769 -5.731 1.00 87.88 81 GLU A O 1
ATOM 661 N N . THR A 1 82 ? 2.615 13.294 -4.181 1.00 86.50 82 THR A N 1
ATOM 662 C CA . THR A 1 82 ? 2.633 14.220 -3.040 1.00 86.50 82 THR A CA 1
ATOM 663 C C . THR A 1 82 ? 3.848 14.030 -2.143 1.00 86.50 82 THR A C 1
ATOM 665 O O . THR A 1 82 ? 4.007 14.774 -1.174 1.00 86.50 82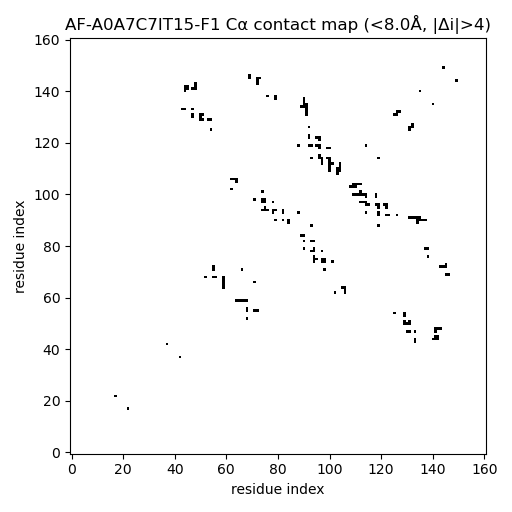 THR A O 1
ATOM 668 N N . TYR A 1 83 ? 4.692 13.043 -2.448 1.00 85.06 83 TYR A N 1
ATOM 669 C CA . TYR A 1 83 ? 5.896 12.769 -1.688 1.00 85.06 83 TYR A CA 1
ATOM 670 C C . TYR A 1 83 ? 6.937 13.860 -1.950 1.00 85.06 83 TYR A C 1
ATOM 672 O O . TYR A 1 83 ? 7.341 14.111 -3.085 1.00 85.06 83 TYR A O 1
ATOM 680 N N . GLY A 1 84 ? 7.362 14.528 -0.880 1.00 80.50 84 GLY A N 1
ATOM 681 C CA . GLY A 1 84 ? 8.556 15.361 -0.886 1.00 80.50 84 GLY A CA 1
ATOM 682 C C . GLY A 1 84 ? 9.685 14.577 -0.242 1.00 80.50 84 GLY A C 1
ATOM 683 O O . GLY A 1 84 ? 9.558 14.218 0.927 1.00 80.50 84 GLY A O 1
ATOM 684 N N . GLU A 1 85 ? 10.762 14.318 -0.987 1.00 73.12 85 GLU A N 1
ATOM 685 C CA . GLU A 1 85 ? 11.953 13.655 -0.448 1.00 73.12 85 GLU A CA 1
ATOM 686 C C . GLU A 1 85 ? 12.406 14.348 0.846 1.00 73.12 85 GLU A C 1
ATOM 688 O O . GLU A 1 85 ? 12.671 15.555 0.872 1.00 73.12 85 GLU A O 1
ATOM 693 N N . SER A 1 86 ? 12.475 13.578 1.931 1.00 71.75 86 SER A N 1
ATOM 694 C CA . SER A 1 86 ? 12.994 14.011 3.223 1.00 71.75 86 SER A CA 1
ATOM 695 C C . SER A 1 86 ? 13.880 12.914 3.810 1.00 71.75 86 SER A C 1
ATOM 697 O O . SER A 1 86 ? 13.687 11.734 3.527 1.00 71.75 86 SER A O 1
ATOM 699 N N . GLU A 1 87 ? 14.864 13.293 4.628 1.00 67.69 87 GLU A N 1
ATOM 700 C CA . GLU A 1 87 ? 15.762 12.324 5.280 1.00 67.69 87 GLU A CA 1
ATOM 701 C C . GLU A 1 87 ? 15.028 11.441 6.308 1.00 67.69 87 GLU A C 1
ATOM 703 O O . GLU A 1 87 ? 15.502 10.357 6.638 1.00 67.69 87 GLU A O 1
ATOM 708 N N . ASP A 1 88 ? 13.858 11.881 6.780 1.00 75.25 88 ASP A N 1
ATOM 709 C CA . ASP A 1 88 ? 13.134 11.273 7.900 1.00 75.25 88 ASP A CA 1
ATOM 710 C C . ASP A 1 88 ? 12.003 10.319 7.470 1.00 75.25 88 ASP A C 1
ATOM 712 O O . ASP A 1 88 ? 11.408 9.652 8.317 1.00 75.25 88 ASP A O 1
ATOM 716 N N . CYS A 1 89 ? 11.659 10.255 6.177 1.00 82.06 89 CYS A N 1
ATOM 717 C CA . CYS A 1 89 ? 10.516 9.477 5.692 1.00 82.06 89 CYS A CA 1
ATOM 718 C C . CYS A 1 89 ? 10.814 8.823 4.341 1.00 82.06 89 CYS A C 1
ATOM 720 O O . CYS A 1 89 ? 11.066 9.508 3.349 1.00 82.06 89 CYS A O 1
ATOM 722 N N . THR A 1 90 ? 10.728 7.492 4.280 1.00 88.31 90 THR A N 1
ATOM 723 C CA . THR A 1 90 ? 10.858 6.754 3.018 1.00 88.31 90 THR A CA 1
ATOM 724 C C . THR A 1 90 ? 9.583 6.884 2.183 1.00 88.31 90 THR A C 1
ATOM 726 O O . THR A 1 90 ? 8.488 7.133 2.699 1.00 88.31 90 THR A O 1
ATOM 729 N N . LEU A 1 91 ? 9.697 6.667 0.870 1.00 89.31 91 LEU A N 1
ATOM 730 C CA . LEU A 1 91 ? 8.534 6.643 -0.020 1.00 89.31 91 LEU A CA 1
ATOM 731 C C . LEU A 1 91 ? 7.496 5.606 0.446 1.00 89.31 91 LEU A C 1
ATOM 733 O O . LEU A 1 91 ? 6.296 5.881 0.452 1.00 89.31 91 LEU A O 1
ATOM 737 N N . SER A 1 92 ? 7.955 4.437 0.907 1.00 89.25 92 SER A N 1
ATOM 738 C CA . SER A 1 92 ? 7.089 3.373 1.424 1.00 89.25 92 SER A CA 1
ATOM 739 C C . SER A 1 92 ? 6.287 3.818 2.652 1.00 89.25 92 SER A C 1
ATOM 741 O O . SER A 1 92 ? 5.062 3.652 2.665 1.00 89.25 92 SER A O 1
ATOM 743 N N . SER A 1 93 ? 6.943 4.434 3.649 1.00 89.94 93 SER A N 1
ATOM 744 C CA . SER A 1 93 ? 6.260 4.945 4.846 1.00 89.94 93 SER A CA 1
ATOM 745 C C . SER A 1 93 ? 5.270 6.049 4.497 1.00 89.94 93 SER A C 1
ATOM 747 O O . SER A 1 93 ? 4.137 6.029 4.974 1.00 89.94 93 SER A O 1
ATOM 749 N N . TRP A 1 94 ? 5.642 6.970 3.602 1.00 91.31 94 TRP A N 1
ATOM 750 C CA . TRP A 1 94 ? 4.749 8.043 3.161 1.00 91.31 94 TRP A CA 1
ATOM 751 C C . TRP A 1 94 ? 3.474 7.510 2.498 1.00 91.31 94 TRP A C 1
ATOM 753 O O . TRP A 1 94 ? 2.355 7.930 2.818 1.00 91.31 94 TRP A O 1
ATOM 763 N N . CYS A 1 95 ? 3.630 6.557 1.582 1.00 91.94 95 CYS A N 1
ATOM 764 C CA . CYS A 1 95 ? 2.508 5.993 0.842 1.00 91.94 95 CYS A CA 1
ATOM 765 C C . CYS A 1 95 ? 1.602 5.159 1.752 1.00 91.94 95 CYS A C 1
ATOM 767 O O . CYS A 1 95 ? 0.375 5.230 1.639 1.00 91.94 95 CYS A O 1
ATOM 769 N N . LEU A 1 96 ? 2.178 4.420 2.706 1.00 92.50 96 LEU A N 1
ATOM 770 C CA . LEU A 1 96 ? 1.403 3.664 3.688 1.00 92.50 96 LEU A CA 1
ATOM 771 C C . LEU A 1 96 ? 0.656 4.593 4.658 1.00 92.50 96 LEU A C 1
ATOM 773 O O . LEU A 1 96 ? -0.523 4.373 4.935 1.00 92.50 96 LEU A O 1
ATOM 777 N N . ALA A 1 97 ? 1.289 5.682 5.095 1.00 91.75 97 ALA A N 1
ATOM 778 C CA . ALA A 1 97 ? 0.651 6.687 5.943 1.00 91.75 97 ALA A CA 1
ATOM 779 C C . ALA A 1 97 ? -0.514 7.376 5.223 1.00 91.75 97 ALA A C 1
ATOM 781 O O . ALA A 1 97 ? -1.552 7.658 5.824 1.00 91.75 97 ALA A O 1
ATOM 782 N N . SER A 1 98 ? -0.376 7.598 3.915 1.00 91.00 98 SER A N 1
ATOM 783 C CA . SER A 1 98 ? -1.444 8.143 3.072 1.00 91.00 98 SER A CA 1
ATOM 784 C C . SER A 1 98 ? -2.634 7.184 2.953 1.00 91.00 98 SER A C 1
ATOM 786 O O . SER A 1 98 ? -3.787 7.623 2.970 1.00 91.00 98 SER A O 1
ATOM 788 N N . VAL A 1 99 ? -2.381 5.870 2.905 1.00 92.12 99 VAL A N 1
ATOM 789 C CA . VAL A 1 99 ? -3.435 4.846 2.995 1.00 92.12 99 VAL A CA 1
ATOM 790 C C . VAL A 1 99 ? -4.169 4.934 4.335 1.00 92.12 99 VAL A C 1
ATOM 792 O O . VAL A 1 99 ? -5.400 4.905 4.354 1.00 92.12 99 VAL A O 1
ATOM 795 N N . ASP A 1 100 ? -3.452 5.117 5.441 1.00 90.81 100 ASP A N 1
ATOM 796 C CA . ASP A 1 100 ? -4.067 5.253 6.767 1.00 90.81 100 ASP A CA 1
ATOM 797 C C . ASP A 1 100 ? -4.845 6.559 6.936 1.00 90.81 100 ASP A C 1
ATOM 799 O O . ASP A 1 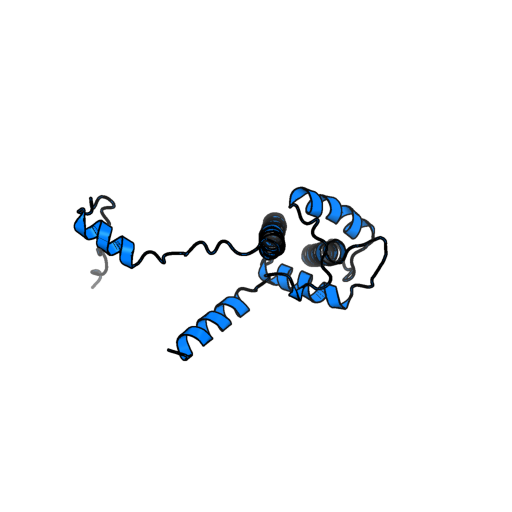100 ? -5.923 6.568 7.535 1.00 90.81 100 ASP A O 1
ATOM 803 N N . ALA A 1 101 ? -4.364 7.657 6.353 1.00 89.44 101 ALA A N 1
ATOM 804 C CA . ALA A 1 101 ? -5.112 8.907 6.283 1.00 89.44 101 ALA A CA 1
ATOM 805 C C . ALA A 1 101 ? -6.426 8.732 5.508 1.00 89.44 101 ALA A C 1
ATOM 807 O O . ALA A 1 101 ? -7.480 9.162 5.980 1.00 89.44 101 ALA A O 1
ATOM 808 N N . PHE A 1 102 ? -6.396 8.027 4.374 1.00 91.19 102 PHE A N 1
ATOM 809 C CA . PHE A 1 102 ? -7.603 7.702 3.615 1.00 91.19 102 PHE A CA 1
ATOM 810 C C . PHE A 1 102 ? -8.587 6.833 4.410 1.00 91.19 102 PHE A C 1
ATOM 812 O O . PHE A 1 102 ? -9.788 7.116 4.410 1.00 91.19 102 PHE A O 1
ATOM 819 N N . LEU A 1 103 ? -8.099 5.802 5.106 1.00 89.25 103 LEU A N 1
ATOM 820 C CA . LEU A 1 103 ? -8.934 4.977 5.983 1.00 89.25 103 LEU A CA 1
ATOM 821 C C . LEU A 1 103 ? -9.567 5.822 7.094 1.00 89.25 103 LEU A C 1
ATOM 823 O O . LEU A 1 103 ? -10.768 5.710 7.331 1.00 89.25 103 LEU A O 1
ATOM 827 N N . GLY A 1 104 ? -8.802 6.736 7.695 1.00 86.81 104 GLY A N 1
ATOM 828 C CA . GLY A 1 104 ? -9.314 7.672 8.694 1.00 86.81 104 GLY A CA 1
ATOM 829 C C . GLY A 1 104 ? -10.430 8.578 8.160 1.00 86.81 104 GLY A C 1
ATOM 830 O O . GLY A 1 104 ? -11.447 8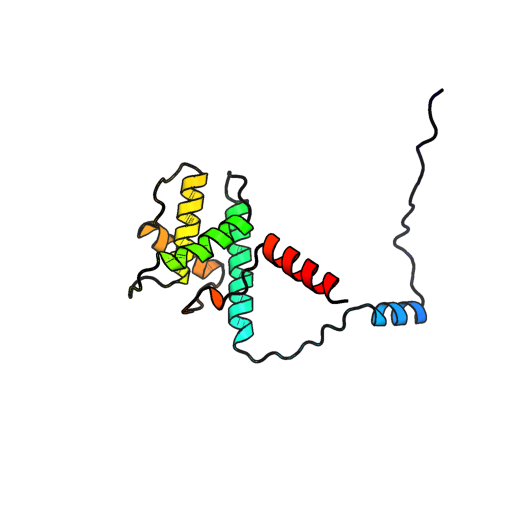.767 8.829 1.00 86.81 104 GLY A O 1
ATOM 831 N N . ILE A 1 105 ? -10.307 9.062 6.919 1.00 87.75 105 ILE A N 1
ATOM 832 C CA . ILE A 1 105 ? -11.379 9.813 6.242 1.00 87.75 105 ILE A CA 1
ATOM 833 C C . ILE A 1 105 ? -12.611 8.936 6.025 1.00 87.75 105 ILE A C 1
ATOM 835 O O . ILE A 1 105 ? -13.735 9.357 6.310 1.00 87.75 105 ILE A O 1
ATOM 839 N N . ALA A 1 106 ? -12.424 7.715 5.528 1.00 86.00 106 ALA A N 1
ATOM 840 C CA . ALA A 1 106 ? -13.528 6.801 5.254 1.00 86.00 106 ALA A CA 1
ATOM 841 C C . ALA A 1 106 ? -14.272 6.361 6.527 1.00 86.00 106 ALA A C 1
ATOM 843 O O . ALA A 1 106 ? -15.471 6.075 6.484 1.00 86.00 106 ALA A O 1
ATOM 844 N N . GLU A 1 107 ? -13.576 6.350 7.661 1.00 86.94 107 GLU A N 1
ATOM 845 C CA . GLU A 1 107 ? -14.118 6.075 8.992 1.00 86.94 107 GLU A CA 1
ATOM 846 C C . GLU A 1 107 ? -14.637 7.336 9.705 1.00 86.94 107 GLU A C 1
ATOM 848 O O . GLU A 1 107 ? -15.157 7.241 10.817 1.00 86.94 107 GLU A O 1
ATOM 853 N N . ALA A 1 108 ? -14.532 8.508 9.066 1.00 84.44 108 ALA A N 1
ATOM 854 C CA . ALA A 1 108 ? -14.856 9.819 9.629 1.00 84.44 108 ALA A CA 1
ATOM 855 C C . ALA A 1 108 ? -14.115 10.135 10.947 1.00 84.44 108 ALA A C 1
ATOM 857 O O . ALA A 1 108 ? -14.619 10.886 11.786 1.00 84.44 108 ALA A O 1
ATOM 858 N N . SER A 1 109 ? -12.921 9.564 11.131 1.00 81.56 109 SER A N 1
ATOM 859 C CA . SER A 1 109 ? -12.045 9.808 12.281 1.00 81.56 109 SER A CA 1
ATOM 860 C C . SER A 1 109 ? -11.040 10.935 12.021 1.00 81.56 109 SER A C 1
ATOM 862 O O . SER A 1 109 ? -10.651 11.632 12.959 1.00 81.56 109 SER A O 1
ATOM 864 N N . THR A 1 110 ? -10.670 11.172 10.759 1.00 79.25 110 THR A N 1
ATOM 865 C CA . THR A 1 110 ? -9.793 12.273 10.327 1.00 79.25 110 THR A CA 1
ATOM 866 C C . THR A 1 110 ? -10.321 12.923 9.040 1.00 79.25 110 THR A C 1
ATOM 868 O O . THR A 1 110 ? -11.156 12.356 8.343 1.00 79.25 110 THR A O 1
ATOM 871 N N . PHE A 1 111 ? -9.862 14.138 8.717 1.00 81.12 111 PHE A N 1
ATOM 872 C CA . PHE A 1 111 ? -10.242 14.855 7.482 1.00 81.12 111 PHE A CA 1
ATOM 873 C C . PHE A 1 111 ? -9.033 15.378 6.691 1.00 81.12 111 PHE A C 1
ATOM 875 O O . PHE A 1 111 ? -9.187 16.187 5.778 1.00 81.12 111 PHE A O 1
ATOM 882 N N . ASN A 1 112 ? -7.829 14.928 7.046 1.00 77.94 112 ASN A N 1
ATOM 883 C CA . ASN A 1 112 ? -6.594 15.356 6.401 1.00 77.94 112 ASN A CA 1
ATOM 884 C C . ASN A 1 112 ? -6.256 14.400 5.260 1.00 77.94 112 ASN A C 1
ATOM 886 O O . ASN A 1 112 ? -6.201 13.191 5.460 1.00 77.94 112 ASN A O 1
ATOM 890 N N . THR A 1 113 ? -6.013 14.948 4.072 1.00 73.62 113 THR A N 1
ATOM 891 C CA . THR A 1 113 ? -5.622 14.175 2.882 1.00 73.62 113 THR A CA 1
ATOM 892 C C . THR A 1 113 ? -4.122 13.909 2.807 1.00 73.62 113 THR A C 1
ATOM 894 O O . THR A 1 113 ? -3.690 13.121 1.977 1.00 73.62 113 THR A O 1
ATOM 897 N N . VAL A 1 114 ? -3.338 14.588 3.645 1.00 82.44 114 VAL A N 1
ATOM 898 C CA . VAL A 1 114 ? -1.891 14.412 3.787 1.00 82.44 114 VAL A CA 1
ATOM 899 C C . VAL A 1 114 ? -1.643 13.748 5.140 1.00 82.44 114 VAL A C 1
ATOM 901 O O . VAL A 1 114 ? -2.245 14.196 6.126 1.00 82.44 114 VAL A O 1
ATOM 904 N N . PRO A 1 115 ? -0.804 12.701 5.208 1.00 83.56 115 PRO A N 1
ATOM 905 C CA . PRO A 1 115 ? -0.506 12.041 6.469 1.00 83.56 115 PRO A CA 1
ATOM 906 C C . PRO A 1 115 ? 0.176 12.999 7.453 1.00 83.56 115 PRO A C 1
ATOM 908 O O . PRO A 1 115 ? 1.037 13.792 7.073 1.00 83.56 115 PRO A O 1
ATOM 911 N N . SER A 1 116 ? -0.210 12.932 8.727 1.00 83.50 116 SER A N 1
ATOM 912 C CA . SER A 1 116 ? 0.512 13.615 9.806 1.00 83.50 116 SER A CA 1
ATOM 913 C C . SER A 1 116 ? 1.785 12.856 10.198 1.00 83.50 116 SER A C 1
ATOM 915 O O . SER A 1 116 ? 1.904 11.659 9.941 1.00 83.50 116 SER A O 1
ATOM 917 N N . GLU A 1 117 ? 2.714 13.523 10.887 1.00 83.19 117 GLU A N 1
ATOM 918 C CA . GLU A 1 117 ? 3.925 12.886 11.438 1.00 83.19 117 GLU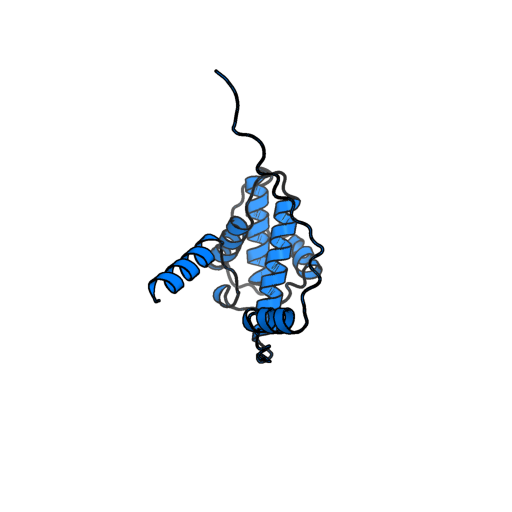 A CA 1
ATOM 919 C C . GLU A 1 117 ? 3.588 11.677 12.328 1.00 83.19 117 GLU A C 1
ATOM 921 O O . GLU A 1 117 ? 4.196 10.622 12.194 1.00 83.19 117 GLU A O 1
ATOM 926 N N . GLU A 1 118 ? 2.544 11.778 13.158 1.00 82.19 118 GLU A N 1
ATOM 927 C CA . GLU A 1 118 ? 2.069 10.660 13.986 1.00 82.19 118 GLU A CA 1
ATOM 928 C C . GLU A 1 118 ? 1.570 9.471 13.148 1.00 82.19 118 GLU A C 1
ATOM 930 O O . GLU A 1 118 ? 1.711 8.316 13.549 1.00 82.19 118 GLU A O 1
ATOM 935 N N . GLN A 1 119 ? 0.956 9.723 11.987 1.00 82.31 119 GLN A N 1
ATOM 936 C CA . GLN A 1 119 ? 0.523 8.652 11.086 1.00 82.31 119 GLN A CA 1
ATOM 937 C C . GLN A 1 119 ? 1.726 7.988 10.421 1.00 82.31 119 GLN A C 1
ATOM 939 O O . GLN A 1 119 ? 1.765 6.763 10.351 1.00 82.31 119 GLN A O 1
ATOM 944 N N . ILE A 1 120 ? 2.725 8.777 10.017 1.00 85.62 120 ILE A N 1
ATOM 945 C CA . ILE A 1 120 ? 3.989 8.267 9.474 1.00 85.62 120 ILE A CA 1
ATOM 946 C C . ILE A 1 120 ? 4.687 7.383 10.515 1.00 85.62 120 ILE A C 1
ATOM 948 O O . ILE A 1 120 ? 5.035 6.245 10.209 1.00 85.62 120 ILE A O 1
ATOM 952 N N . GLU A 1 121 ? 4.795 7.829 11.767 1.00 84.62 121 GLU A N 1
ATOM 953 C CA . GLU A 1 121 ? 5.412 7.035 12.836 1.00 84.62 121 GLU A CA 1
ATOM 954 C C . GLU A 1 121 ? 4.625 5.748 13.132 1.00 84.62 121 GLU A C 1
ATOM 956 O O . GLU A 1 121 ? 5.207 4.680 13.323 1.00 84.62 121 GLU A O 1
ATOM 961 N N . ASN A 1 122 ? 3.290 5.804 13.114 1.00 83.50 122 ASN A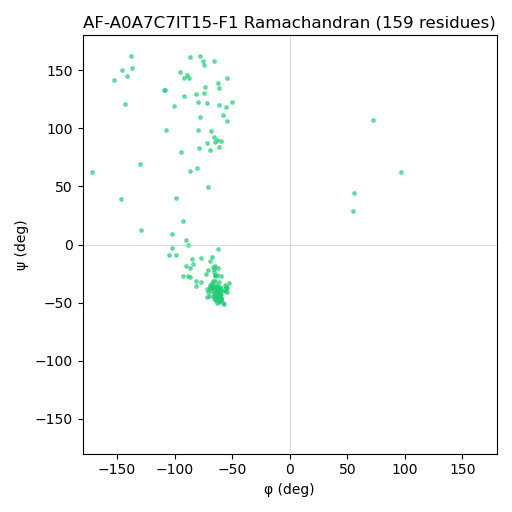 N 1
ATOM 962 C CA . ASN A 1 122 ? 2.469 4.611 13.321 1.00 83.50 122 ASN A CA 1
ATOM 963 C C . ASN A 1 122 ? 2.645 3.569 12.211 1.00 83.50 122 ASN A C 1
ATOM 965 O O . ASN A 1 122 ? 2.590 2.372 12.507 1.00 83.50 122 ASN A O 1
ATOM 969 N N . THR A 1 123 ? 2.919 4.000 10.975 1.00 86.06 123 THR A N 1
ATOM 970 C CA . THR A 1 123 ? 3.147 3.067 9.863 1.00 86.06 123 THR A CA 1
ATOM 971 C C . THR A 1 123 ? 4.403 2.230 10.034 1.00 86.06 123 THR A C 1
ATOM 973 O O . THR A 1 123 ? 4.450 1.125 9.505 1.00 86.06 123 THR A O 1
ATOM 976 N N . GLN A 1 124 ? 5.367 2.666 10.852 1.00 85.19 124 GLN A N 1
ATOM 977 C CA . GLN A 1 124 ? 6.566 1.886 11.159 1.00 85.19 124 GLN A CA 1
ATOM 978 C C . GLN A 1 124 ? 6.227 0.490 11.705 1.00 85.19 124 GLN A C 1
ATOM 980 O O . GLN A 1 124 ? 6.879 -0.491 11.354 1.00 85.19 124 GLN A O 1
ATOM 985 N N . LYS A 1 125 ? 5.155 0.376 12.501 1.00 86.88 125 LYS A N 1
ATOM 986 C CA . LYS A 1 125 ? 4.685 -0.918 13.019 1.00 86.88 125 LYS A CA 1
ATOM 987 C C . LYS A 1 125 ? 4.206 -1.837 11.903 1.00 86.88 125 LYS A C 1
ATOM 989 O O . LYS A 1 125 ? 4.541 -3.015 11.910 1.00 86.88 125 LYS A O 1
ATOM 994 N N . ASP A 1 126 ? 3.456 -1.299 10.945 1.00 87.31 126 ASP A N 1
ATOM 995 C CA . ASP A 1 126 ? 2.989 -2.069 9.793 1.00 87.31 126 ASP A CA 1
ATOM 996 C C . ASP A 1 126 ? 4.151 -2.437 8.863 1.00 87.31 126 ASP A C 1
ATOM 998 O O . ASP A 1 126 ? 4.165 -3.526 8.290 1.00 87.31 126 ASP A O 1
ATOM 1002 N N . LEU A 1 127 ? 5.147 -1.555 8.724 1.00 87.69 127 LEU A N 1
ATOM 1003 C CA . LEU A 1 127 ? 6.339 -1.849 7.936 1.00 87.69 127 LEU A CA 1
ATOM 1004 C C . LEU A 1 127 ? 7.129 -3.018 8.531 1.00 87.69 127 LEU A C 1
ATOM 1006 O O . LEU A 1 127 ? 7.583 -3.890 7.793 1.00 87.69 127 LEU A O 1
ATOM 1010 N N . GLU A 1 128 ? 7.255 -3.070 9.855 1.00 88.56 128 GLU A N 1
ATOM 1011 C CA . GLU A 1 128 ? 7.916 -4.169 10.559 1.00 88.56 128 GLU A CA 1
ATOM 1012 C C . GLU A 1 128 ? 7.078 -5.456 10.546 1.00 88.56 128 GLU A C 1
ATOM 1014 O O . GLU A 1 128 ? 7.607 -6.524 10.243 1.00 88.56 128 GLU A O 1
ATOM 1019 N N . GLU A 1 129 ? 5.771 -5.369 10.821 1.00 91.00 129 GLU A N 1
ATOM 1020 C CA . GLU A 1 129 ? 4.867 -6.529 10.874 1.00 91.00 129 GLU A CA 1
ATOM 1021 C C . GLU A 1 129 ? 4.764 -7.249 9.523 1.00 91.00 129 GLU A C 1
ATOM 1023 O O . GLU A 1 129 ? 4.708 -8.480 9.474 1.00 91.00 129 GLU A O 1
ATOM 1028 N N . PHE A 1 130 ? 4.742 -6.489 8.427 1.00 89.25 130 PHE A N 1
ATOM 1029 C CA . PHE A 1 130 ? 4.580 -7.027 7.077 1.00 89.25 130 PHE A CA 1
ATOM 1030 C C . PHE A 1 130 ? 5.892 -7.093 6.283 1.00 89.25 130 PHE A C 1
ATOM 1032 O O . PHE A 1 130 ? 5.849 -7.398 5.094 1.00 89.25 130 PHE A O 1
ATOM 1039 N N . GLU A 1 131 ? 7.050 -6.851 6.902 1.00 87.56 131 GLU A N 1
ATOM 1040 C CA . GLU A 1 131 ? 8.366 -6.895 6.237 1.00 87.56 131 GLU A CA 1
ATOM 1041 C C . GLU A 1 131 ? 8.452 -5.958 5.008 1.00 87.56 131 GLU A C 1
ATOM 1043 O O . GLU A 1 131 ? 8.939 -6.328 3.937 1.00 87.56 131 GLU A O 1
ATOM 1048 N N . LEU A 1 132 ? 7.955 -4.726 5.146 1.00 89.06 132 LEU A N 1
ATOM 1049 C CA . LEU A 1 132 ? 7.905 -3.700 4.096 1.00 89.06 132 LEU A CA 1
ATOM 1050 C C . LEU A 1 132 ? 9.061 -2.693 4.210 1.00 89.06 132 LEU A C 1
ATOM 1052 O O . LEU A 1 132 ? 8.886 -1.496 3.998 1.00 89.06 132 LEU A O 1
ATOM 1056 N N . SER A 1 133 ? 10.261 -3.173 4.527 1.00 84.50 133 SER A N 1
ATOM 1057 C CA . SER A 1 133 ? 11.464 -2.343 4.684 1.00 84.50 133 SER A CA 1
ATOM 1058 C C . SER A 1 133 ? 12.297 -2.226 3.400 1.00 84.50 133 SER A C 1
ATOM 1060 O O . SER A 1 133 ? 13.507 -2.014 3.468 1.00 84.50 133 SER A O 1
ATOM 1062 N N . LEU A 1 134 ? 11.700 -2.487 2.234 1.00 85.69 134 LEU A N 1
ATOM 1063 C CA . LEU A 1 134 ? 12.396 -2.342 0.959 1.00 85.69 134 LEU A CA 1
ATOM 1064 C C . LEU A 1 134 ? 12.415 -0.864 0.575 1.00 85.69 134 LEU A C 1
ATOM 1066 O O . LEU A 1 134 ? 11.355 -0.262 0.415 1.00 85.69 134 LEU A O 1
ATOM 1070 N N . ASP A 1 135 ? 13.610 -0.321 0.375 1.00 84.31 135 ASP A N 1
ATOM 1071 C CA . ASP A 1 135 ? 13.778 1.006 -0.207 1.00 84.31 135 ASP A CA 1
ATOM 1072 C C . ASP A 1 135 ? 13.679 0.916 -1.733 1.00 84.31 135 ASP A C 1
ATOM 1074 O O . ASP A 1 135 ? 14.338 0.086 -2.368 1.00 84.31 135 ASP A O 1
ATOM 1078 N N . PHE A 1 136 ? 12.845 1.771 -2.318 1.00 85.62 136 PHE A N 1
ATOM 1079 C CA . PHE A 1 136 ? 12.653 1.898 -3.759 1.00 85.62 136 PHE A CA 1
ATOM 1080 C C . PHE A 1 136 ? 12.378 3.358 -4.125 1.00 85.62 136 PHE A C 1
ATOM 1082 O O . PHE A 1 136 ? 11.823 4.112 -3.326 1.00 85.62 136 PHE A O 1
ATOM 1089 N N . GLU A 1 137 ? 12.784 3.749 -5.333 1.00 83.25 137 GLU A N 1
ATOM 1090 C CA . GLU A 1 137 ? 12.707 5.140 -5.801 1.00 83.25 137 GLU A CA 1
ATOM 1091 C C . GLU A 1 137 ? 11.365 5.458 -6.465 1.00 83.25 137 GLU A C 1
ATOM 1093 O O . GLU A 1 137 ? 10.936 6.609 -6.445 1.00 83.25 137 GLU A O 1
ATOM 1098 N N . SER A 1 138 ? 10.683 4.459 -7.039 1.00 84.88 138 SER A N 1
ATOM 1099 C CA . SER A 1 138 ? 9.373 4.663 -7.654 1.00 84.88 138 SER A CA 1
ATOM 1100 C C . SER A 1 138 ? 8.412 3.513 -7.397 1.00 84.88 138 SER A C 1
ATOM 1102 O O . SER A 1 138 ? 8.775 2.336 -7.427 1.00 84.88 138 SER A O 1
ATOM 1104 N N . ILE A 1 139 ? 7.128 3.844 -7.243 1.00 85.56 139 ILE A N 1
ATOM 1105 C CA . ILE A 1 139 ? 6.068 2.836 -7.107 1.00 85.56 139 ILE A CA 1
ATOM 1106 C C . ILE A 1 139 ? 5.918 2.004 -8.390 1.00 85.56 139 ILE A C 1
ATOM 1108 O O . ILE A 1 139 ? 5.382 0.897 -8.355 1.00 85.56 139 ILE A O 1
ATOM 1112 N N . LYS A 1 140 ? 6.423 2.491 -9.530 1.00 83.56 140 LYS A N 1
ATOM 1113 C CA . LYS A 1 140 ? 6.442 1.734 -10.793 1.00 83.56 140 LYS A CA 1
ATOM 1114 C C . LYS A 1 140 ? 7.281 0.459 -10.727 1.00 83.56 140 LYS A C 1
ATOM 1116 O O . LYS A 1 140 ? 7.046 -0.433 -11.536 1.00 83.56 140 LYS A O 1
ATOM 1121 N N . ASP A 1 141 ? 8.197 0.365 -9.769 1.00 81.50 141 ASP A N 1
ATOM 1122 C CA . ASP A 1 141 ? 8.999 -0.837 -9.536 1.00 81.50 141 ASP A CA 1
ATOM 1123 C C . ASP A 1 141 ? 8.194 -1.936 -8.815 1.00 81.50 141 ASP A C 1
ATOM 1125 O O . ASP A 1 141 ? 8.629 -3.086 -8.728 1.00 81.50 141 ASP A O 1
ATOM 1129 N N . LEU A 1 142 ? 7.007 -1.597 -8.293 1.00 82.81 142 LEU A N 1
ATOM 1130 C CA . LEU A 1 142 ? 6.133 -2.517 -7.577 1.00 82.81 142 LEU A CA 1
ATOM 1131 C C . LEU A 1 142 ? 5.125 -3.199 -8.507 1.00 82.81 142 LEU A C 1
ATOM 1133 O O . LEU A 1 142 ? 4.506 -2.589 -9.380 1.00 82.81 142 LEU A O 1
ATOM 1137 N N . TYR A 1 143 ? 4.859 -4.470 -8.219 1.00 82.56 143 TYR A N 1
ATOM 1138 C CA . TYR A 1 143 ? 3.884 -5.299 -8.925 1.00 82.56 143 TYR A CA 1
ATOM 1139 C C . TYR A 1 143 ? 2.485 -5.113 -8.325 1.00 82.56 143 TYR A C 1
ATOM 1141 O O . TYR A 1 143 ? 1.900 -6.029 -7.741 1.00 82.56 143 TYR A O 1
ATOM 1149 N N . LEU A 1 144 ? 1.964 -3.888 -8.422 1.00 81.00 144 LEU A N 1
ATOM 1150 C CA . LEU A 1 144 ? 0.653 -3.507 -7.900 1.00 81.00 144 LEU A CA 1
ATOM 1151 C C . LEU A 1 144 ? -0.344 -3.306 -9.039 1.00 81.00 144 LEU A C 1
ATOM 1153 O O . LEU A 1 144 ? -0.417 -2.237 -9.643 1.00 81.00 144 LEU A O 1
ATOM 1157 N N . GLU A 1 145 ? -1.152 -4.332 -9.288 1.00 77.19 145 GLU A N 1
ATOM 1158 C CA . GLU A 1 145 ? -2.237 -4.282 -10.265 1.00 77.19 145 GLU A CA 1
ATOM 1159 C C . GLU A 1 145 ? -3.598 -4.258 -9.575 1.00 77.19 145 GLU A C 1
ATOM 1161 O O . GLU A 1 145 ? -3.907 -5.066 -8.692 1.00 77.19 145 GLU A O 1
ATOM 1166 N N . THR A 1 146 ? -4.456 -3.350 -10.027 1.00 75.06 146 THR A N 1
ATOM 1167 C CA . THR A 1 146 ? -5.877 -3.386 -9.690 1.00 75.06 146 THR A CA 1
ATOM 1168 C C . THR A 1 146 ? -6.570 -4.501 -10.467 1.00 75.06 146 THR A C 1
ATOM 1170 O O . THR A 1 146 ? -6.196 -4.850 -11.592 1.00 75.06 146 THR A O 1
ATOM 1173 N N . ARG A 1 147 ? -7.688 -5.011 -9.934 1.00 67.94 147 ARG A N 1
ATOM 1174 C CA . ARG A 1 147 ? -8.518 -5.989 -10.664 1.00 67.94 147 ARG A CA 1
ATOM 1175 C C . ARG A 1 147 ? -8.912 -5.509 -12.069 1.00 67.94 147 ARG A C 1
ATOM 1177 O O . ARG A 1 147 ? -9.088 -6.331 -12.964 1.00 67.94 147 ARG A O 1
ATOM 1184 N N . ARG A 1 148 ? -9.106 -4.200 -12.258 1.00 68.19 148 ARG A N 1
ATOM 1185 C CA . ARG A 1 148 ? -9.473 -3.619 -13.556 1.00 68.19 148 ARG A CA 1
ATOM 1186 C C . ARG A 1 148 ? -8.339 -3.766 -14.572 1.00 68.19 148 ARG A C 1
ATOM 1188 O O . ARG A 1 148 ? -8.615 -4.152 -15.702 1.00 68.19 148 ARG A O 1
ATOM 1195 N N . GLU A 1 149 ? -7.105 -3.489 -14.163 1.00 71.50 149 GLU A N 1
ATOM 1196 C CA . GLU A 1 149 ? -5.913 -3.628 -15.010 1.00 71.50 149 GLU A CA 1
ATOM 1197 C C . GLU A 1 149 ? -5.668 -5.101 -15.362 1.00 71.50 149 GLU A C 1
ATOM 1199 O O . GLU A 1 149 ? -5.562 -5.431 -16.541 1.00 71.50 149 GLU A O 1
ATOM 1204 N N . ALA A 1 150 ? -5.746 -6.004 -14.378 1.00 69.81 150 ALA A N 1
ATOM 1205 C CA . ALA A 1 150 ? -5.582 -7.441 -14.611 1.00 69.81 150 ALA A CA 1
ATOM 1206 C C . ALA A 1 150 ? -6.631 -8.019 -15.587 1.00 69.81 150 ALA A C 1
ATOM 1208 O O . ALA A 1 150 ? -6.341 -8.909 -16.388 1.00 69.81 150 ALA A O 1
ATOM 1209 N N . LEU A 1 151 ? -7.875 -7.523 -15.532 1.00 65.06 151 LEU A N 1
ATOM 1210 C CA . LEU A 1 151 ? -8.928 -7.906 -16.478 1.00 65.06 151 LEU A CA 1
ATOM 1211 C C . LEU A 1 151 ? -8.699 -7.322 -17.877 1.00 65.06 151 LEU A C 1
ATOM 1213 O O . LEU A 1 151 ? -8.983 -8.004 -18.859 1.00 65.06 151 LEU A O 1
ATOM 1217 N N . ALA A 1 152 ? -8.207 -6.085 -17.972 1.00 69.19 152 ALA A N 1
ATOM 1218 C CA . ALA A 1 152 ? -7.901 -5.446 -19.249 1.00 69.19 152 ALA A CA 1
ATOM 1219 C C . ALA A 1 152 ? -6.749 -6.158 -19.970 1.00 69.19 152 ALA A C 1
ATOM 1221 O O . ALA A 1 152 ? -6.863 -6.421 -21.164 1.00 69.19 152 ALA A O 1
ATOM 1222 N N . GLN A 1 153 ? -5.700 -6.547 -19.238 1.00 69.81 153 GLN A N 1
ATOM 1223 C CA . GLN A 1 153 ? -4.577 -7.298 -19.796 1.00 69.81 153 GLN A CA 1
ATOM 1224 C C . GLN A 1 153 ? -5.037 -8.645 -20.362 1.00 69.81 153 GLN A C 1
ATOM 1226 O O . GLN A 1 153 ? -4.807 -8.941 -21.531 1.00 69.81 153 GLN A O 1
ATOM 1231 N N . LYS A 1 154 ? -5.805 -9.410 -19.574 1.00 68.44 154 LYS A N 1
ATOM 1232 C CA . LYS A 1 154 ? -6.381 -10.677 -20.045 1.00 68.44 154 LYS A CA 1
ATOM 1233 C C . LYS A 1 154 ? -7.294 -10.494 -21.253 1.00 68.44 154 LYS A C 1
ATOM 1235 O O . LYS A 1 154 ? -7.305 -11.347 -22.123 1.00 68.44 154 LYS A O 1
ATOM 1240 N N . ALA A 1 155 ? -8.077 -9.419 -21.319 1.00 67.19 155 ALA A N 1
ATOM 1241 C CA . ALA A 1 155 ? -8.935 -9.173 -22.474 1.00 67.19 155 ALA A CA 1
ATOM 1242 C C . ALA A 1 155 ? -8.122 -8.912 -23.755 1.00 67.19 155 ALA A C 1
ATOM 1244 O O . ALA A 1 155 ? -8.520 -9.389 -24.814 1.00 67.19 155 ALA A O 1
ATOM 1245 N N . SER A 1 156 ? -6.990 -8.208 -23.660 1.00 61.31 156 SER A N 1
ATOM 1246 C CA . SER A 1 156 ? -6.077 -7.990 -24.790 1.00 61.31 156 SER A CA 1
ATOM 1247 C C . SER A 1 156 ? -5.444 -9.294 -25.276 1.00 61.31 156 SER A C 1
ATOM 1249 O O . SER A 1 156 ? -5.476 -9.566 -26.474 1.00 61.31 156 SER A O 1
ATOM 1251 N N . ASP A 1 157 ? -4.982 -10.149 -24.358 1.00 67.62 157 ASP A N 1
ATOM 1252 C CA . ASP A 1 157 ? -4.375 -11.445 -24.701 1.00 67.62 157 ASP A CA 1
ATOM 1253 C C . ASP A 1 157 ? -5.343 -12.363 -25.475 1.00 67.62 157 ASP A C 1
ATOM 1255 O O . ASP A 1 157 ? -4.922 -13.211 -26.255 1.00 67.62 157 ASP A O 1
ATOM 1259 N N . TRP A 1 158 ? -6.656 -12.201 -25.276 1.00 61.66 158 TRP A N 1
ATOM 1260 C CA . TRP A 1 158 ? -7.692 -12.986 -25.960 1.00 61.66 158 TRP A CA 1
ATOM 1261 C C . TRP A 1 158 ? -8.062 -12.434 -27.342 1.00 61.66 158 TRP A C 1
ATOM 1263 O O . TRP A 1 158 ? -8.706 -13.136 -28.116 1.00 61.66 158 TRP A O 1
ATOM 1273 N N . VAL A 1 159 ? -7.705 -11.182 -27.641 1.00 61.09 159 VAL A N 1
ATOM 1274 C CA . VAL A 1 159 ? -7.964 -10.530 -28.938 1.00 61.09 159 VAL A CA 1
ATOM 1275 C C . VAL A 1 159 ? -6.804 -10.751 -29.919 1.00 61.09 159 VAL A C 1
ATOM 1277 O O . VAL A 1 159 ? -6.996 -10.621 -31.126 1.00 61.09 159 VAL A O 1
ATOM 1280 N N . GLU A 1 160 ? -5.620 -11.118 -29.425 1.00 53.12 160 GLU A N 1
ATOM 1281 C CA . GLU A 1 160 ? -4.427 -11.401 -30.239 1.00 53.12 160 GLU A CA 1
ATOM 1282 C C . GLU A 1 160 ? -4.281 -12.879 -30.673 1.00 53.12 160 GLU A C 1
ATOM 1284 O O . GLU A 1 160 ? -3.295 -13.223 -31.329 1.00 53.12 160 GLU A O 1
ATOM 1289 N N . ILE A 1 161 ? -5.258 -13.742 -30.354 1.00 47.53 161 ILE A N 1
ATOM 1290 C CA . ILE A 1 161 ? -5.340 -15.160 -30.774 1.00 47.53 161 ILE A CA 1
ATOM 1291 C C . ILE A 1 161 ? -6.371 -15.316 -31.896 1.00 47.53 161 ILE A C 1
ATOM 1293 O O . ILE A 1 161 ? -6.053 -16.007 -32.893 1.00 47.53 161 ILE A O 1
#

Solvent-accessible surface area (backbone atoms only — not comparable to full-atom values): 9942 Å² total; per-residue (Å²): 137,81,88,88,88,80,81,84,78,79,78,77,73,93,74,77,81,72,50,78,73,55,52,60,55,51,65,69,71,49,78,79,73,73,79,68,86,69,69,82,68,57,59,55,36,49,50,38,34,55,30,51,52,50,48,44,49,50,52,41,70,72,42,95,48,96,62,55,58,53,57,48,50,51,45,31,59,57,33,60,83,71,60,70,95,49,99,88,53,53,64,61,41,51,16,51,9,31,34,51,26,51,50,27,39,71,66,70,76,42,87,51,88,63,52,49,71,70,41,36,60,56,31,52,57,55,29,62,75,43,61,51,79,72,88,68,93,54,72,84,70,42,75,80,74,39,72,67,56,56,50,51,54,54,54,51,63,65,71,77,111

pLDDT: mean 74.28, std 16.88, range [40.09, 92.5]

Foldseek 3Di:
DDDDDDDPPPPPPPDPPDDPVRVVVVVVVPPPPPPPPPDDPLVVLALLLVLVLVLLVVLCVPQPANDDSLVLLVQLQVQLVVDDDDPVAASQLQSVLLSVQVSCVRNVNHDDNGGDPVSSVVCVVSCVVSVNPDGDDHCVSHPRDHPVRVVVVVVVVVVVD

Secondary structure (DSSP, 8-state):
-------------S-----HHHHHHHHHHS---------TTHHHHHHHHHHHHHHHHHHHHH-SS---HHHHHHHHHHHGGGPPPBTTB-HHHHHHHHHHHHHHHHTTS---SS--HHHHHHHHHHHHHTT-----S-GGGS----HHHHHHHHHHHHH--

Nearest PDB structures (foldseek):
  1zp2-assembly1_A  TM=3.583E-01  e=5.161E-01  Schizosaccharomyces pombe
  8hp6-assembly3_C  TM=5.196E-01  e=4.236E+00  Novosphingobium sp. MBES04
  8s52-assembly1_M  TM=3.300E-01  e=1.399E+00  Homo sapiens
  7o4i-assembly1_M  TM=3.912E-01  e=4.733E+00  Saccharomyces cerevisiae S288C

Mean predicted aligned error: 14.66 Å

Sequence (161 aa):
MSDNLDKLDFDVSYSIIFGKEEVDLIDIYEPKTSTFEVNMPEDKFVTFSSNLIKCFKSKVKNSPSKIRTDTLIEVYRNAEETYGESEDCTLSSWCLASVDAFLGIAEASTFNTVPSEEQIENTQKDLEEFELSLDFESIKDLYLETRREALAQKASDWVEI

Radius of gyration: 22.99 Å; Cα contacts (8 Å, |Δi|>4): 122; chains: 1; bounding box: 68×60×45 Å